Protein AF-A0A9D3RIP5-F1 (afdb_monomer_lite)

Organism: Anguilla anguilla (NCBI:txid7936)

Radius of gyration: 27.28 Å; chains: 1; bounding box: 70×58×80 Å

pLDDT: mean 71.18, std 22.27, range [32.94, 98.56]

InterPro domains:
  IPR004269 Folate receptor [PTHR10517] (3-112)
  IPR018143 Folate receptor-like [PF03024] (9-81)

Foldseek 3Di:
DDPPCPDDPPAAAAAEAELVLLQVVCVVQQQPWDLDQACVPQCPPDDRPDDIDGSVVSAVHSQSNQPHNPDRNYGYDYQDDPPDPAGGLHDSVDPVCPSNVVLAVVPPDDDDDDDDDDPDDDNRPRSPPSDDPPPPPPPPPPPPPDPDDDDDDDDDDDDDD

Secondary structure (DSSP, 8-state):
--------TT----EEEEHHHHHHHHHHHTTSEES-SSTTTT--SS--SS--EEHHHH-SSHHHHHHHTTGGGEEEE-----SSSS--SSB-SSGGGHHHHHHHHGGGS-S--------PSP-PPP-TT-S------------------------------

Structure (mmCIF, N/CA/C/O backbone):
data_AF-A0A9D3RIP5-F1
#
_entry.id   AF-A0A9D3RIP5-F1
#
loop_
_atom_site.group_PDB
_atom_site.id
_atom_site.type_symbol
_atom_site.label_atom_id
_atom_site.label_alt_id
_atom_site.label_comp_id
_atom_site.label_asym_id
_atom_site.label_entity_id
_atom_site.label_seq_id
_atom_site.pdbx_PDB_ins_code
_atom_site.Cartn_x
_atom_site.Cartn_y
_atom_site.Cartn_z
_atom_site.occupancy
_atom_site.B_iso_or_equiv
_atom_site.auth_seq_id
_atom_site.auth_comp_id
_atom_site.auth_asym_id
_atom_site.auth_atom_id
_atom_site.pdbx_PDB_model_num
ATOM 1 N N . MET A 1 1 ? 28.471 -14.452 21.179 1.00 32.94 1 MET A N 1
ATOM 2 C CA . MET A 1 1 ? 27.220 -15.143 20.805 1.00 32.94 1 MET A CA 1
ATOM 3 C C . MET A 1 1 ? 26.535 -14.302 19.743 1.00 32.94 1 MET A C 1
ATOM 5 O O . MET A 1 1 ? 26.002 -13.256 20.077 1.00 32.94 1 MET A O 1
ATOM 9 N N . LEU A 1 2 ? 26.665 -14.682 18.469 1.00 39.19 2 LEU A N 1
ATOM 10 C CA . LEU A 1 2 ? 25.930 -14.061 17.365 1.00 39.19 2 LEU A CA 1
ATOM 11 C C . LEU A 1 2 ? 24.712 -14.948 17.113 1.00 39.19 2 LEU A C 1
ATOM 13 O O . LEU A 1 2 ? 24.860 -16.051 16.593 1.00 39.19 2 LEU A O 1
ATOM 17 N N . TRP A 1 3 ? 23.527 -14.509 17.517 1.00 43.34 3 TRP A N 1
ATOM 18 C CA . TRP A 1 3 ? 22.308 -15.135 17.030 1.00 43.34 3 TRP A CA 1
ATOM 19 C C . TRP A 1 3 ? 22.104 -14.631 15.606 1.00 43.34 3 TRP A C 1
ATOM 21 O O . TRP A 1 3 ? 21.704 -13.489 15.392 1.00 43.34 3 TRP A O 1
ATOM 31 N N . ALA A 1 4 ? 22.460 -15.463 14.625 1.00 44.16 4 ALA A N 1
ATOM 32 C CA . ALA A 1 4 ? 21.883 -15.331 13.301 1.00 44.16 4 ALA A CA 1
ATOM 33 C C . ALA A 1 4 ? 20.372 -15.425 13.508 1.00 44.16 4 ALA A C 1
ATOM 35 O O . ALA A 1 4 ? 19.886 -16.416 14.055 1.00 44.16 4 ALA A O 1
ATOM 36 N N . LEU A 1 5 ? 19.663 -14.356 13.164 1.00 50.28 5 LEU A N 1
ATOM 37 C CA . LEU A 1 5 ? 18.212 -14.311 13.161 1.00 50.28 5 LEU A CA 1
ATOM 38 C C . LEU A 1 5 ? 17.754 -15.287 12.066 1.00 50.28 5 LEU A C 1
ATOM 40 O O . LEU A 1 5 ? 17.561 -14.918 10.912 1.00 50.28 5 LEU A O 1
ATOM 44 N N . VAL A 1 6 ? 17.725 -16.579 12.398 1.00 51.84 6 VAL A N 1
ATOM 45 C CA . VAL A 1 6 ? 17.125 -17.608 11.559 1.00 51.84 6 VAL A CA 1
ATOM 46 C C . VAL A 1 6 ? 15.634 -17.353 11.670 1.00 51.84 6 VAL A C 1
ATOM 48 O O . VAL A 1 6 ? 14.997 -17.735 12.650 1.00 51.84 6 VAL A O 1
ATOM 51 N N . HIS A 1 7 ? 15.110 -16.597 10.710 1.00 55.78 7 HIS A N 1
ATOM 52 C CA . HIS A 1 7 ? 13.680 -16.398 10.577 1.00 55.78 7 HIS A CA 1
ATOM 53 C C . HIS A 1 7 ? 12.998 -17.762 10.405 1.00 55.78 7 HIS A C 1
ATOM 55 O O . HIS A 1 7 ? 13.589 -18.668 9.801 1.00 55.78 7 HIS A O 1
ATOM 61 N N . PRO A 1 8 ? 11.774 -17.933 10.929 1.00 58.34 8 PRO A N 1
ATOM 62 C CA . PRO A 1 8 ? 10.977 -19.110 10.633 1.00 58.34 8 PRO A CA 1
ATOM 63 C C . PRO A 1 8 ? 10.885 -19.301 9.109 1.00 58.34 8 PRO A C 1
ATOM 65 O O . PRO A 1 8 ? 10.754 -18.309 8.387 1.00 58.34 8 PRO A O 1
ATOM 68 N N . PRO A 1 9 ? 10.938 -20.544 8.603 1.00 59.06 9 PRO A N 1
ATOM 69 C CA . PRO A 1 9 ? 10.951 -20.836 7.165 1.00 59.06 9 PRO A CA 1
ATOM 70 C C . PRO A 1 9 ? 9.726 -20.305 6.396 1.00 59.06 9 PRO A C 1
ATOM 72 O O . PRO A 1 9 ? 9.773 -20.230 5.171 1.00 59.06 9 PRO A O 1
ATOM 75 N N . ASP A 1 10 ? 8.673 -19.884 7.101 1.00 65.81 10 ASP A N 1
ATOM 76 C CA . ASP A 1 10 ? 7.388 -19.477 6.527 1.00 65.81 10 ASP A CA 1
ATOM 77 C C . ASP A 1 10 ? 7.189 -17.950 6.453 1.00 65.81 10 ASP A C 1
ATOM 79 O O . ASP A 1 10 ? 6.096 -17.483 6.140 1.00 65.81 10 ASP A O 1
ATOM 83 N N . THR A 1 11 ? 8.211 -17.140 6.764 1.00 73.25 11 THR A N 1
ATOM 84 C CA . THR A 1 11 ? 8.092 -15.670 6.735 1.00 73.25 11 THR A CA 1
ATOM 85 C C . THR A 1 11 ? 8.705 -15.079 5.468 1.00 73.25 11 THR A C 1
ATOM 87 O O . THR A 1 11 ? 9.887 -15.263 5.180 1.00 73.25 11 THR A O 1
ATOM 90 N N . ILE A 1 12 ? 7.898 -14.335 4.712 1.00 83.94 12 ILE A N 1
ATOM 91 C CA . ILE A 1 12 ? 8.367 -13.515 3.592 1.00 83.94 12 ILE A CA 1
ATOM 92 C C . ILE A 1 12 ? 8.974 -12.230 4.168 1.00 83.94 12 ILE A C 1
ATOM 94 O O . ILE A 1 12 ? 8.404 -11.652 5.089 1.00 83.94 12 ILE A O 1
ATOM 98 N N . GLN A 1 13 ? 10.110 -11.776 3.631 1.00 88.00 13 GLN A N 1
ATOM 99 C CA . GLN A 1 13 ? 10.772 -10.546 4.068 1.00 88.00 13 GLN A CA 1
ATOM 100 C C . GLN A 1 13 ? 11.290 -9.744 2.874 1.00 88.00 13 GLN A C 1
ATOM 102 O O . GLN A 1 13 ? 11.797 -10.325 1.912 1.00 88.00 13 GLN A O 1
ATOM 107 N N . ALA A 1 14 ? 11.195 -8.417 2.970 1.00 90.00 14 ALA A N 1
ATOM 108 C CA . ALA A 1 14 ? 11.755 -7.449 2.032 1.00 90.00 14 ALA A CA 1
ATOM 109 C C . ALA A 1 14 ? 11.428 -7.772 0.563 1.00 90.00 14 ALA A C 1
ATOM 111 O O . ALA A 1 14 ? 12.270 -7.651 -0.326 1.00 90.00 14 ALA A O 1
ATOM 112 N N . THR A 1 15 ? 10.202 -8.223 0.298 1.00 92.69 15 THR A N 1
ATOM 113 C CA . THR A 1 15 ? 9.745 -8.468 -1.067 1.00 92.69 15 THR A CA 1
ATOM 114 C C . THR A 1 15 ? 9.513 -7.120 -1.760 1.00 92.69 15 THR A C 1
ATOM 116 O O . THR A 1 15 ? 8.726 -6.317 -1.256 1.00 92.69 15 THR A O 1
ATOM 119 N N . PRO A 1 16 ? 10.205 -6.837 -2.879 1.00 93.75 16 PRO A N 1
ATOM 120 C CA . PRO A 1 16 ? 10.166 -5.534 -3.533 1.00 93.75 16 PRO A CA 1
ATOM 121 C C . PRO A 1 16 ? 8.846 -5.363 -4.286 1.00 93.75 16 PRO A C 1
ATOM 123 O O . PRO A 1 16 ? 8.635 -6.010 -5.310 1.00 93.75 16 PRO A O 1
ATOM 126 N N . LEU A 1 17 ? 7.964 -4.497 -3.797 1.00 95.31 17 LEU A N 1
ATOM 127 C CA . LEU A 1 17 ? 6.733 -4.116 -4.480 1.00 95.31 17 LEU A CA 1
ATOM 128 C C . LEU A 1 17 ? 6.954 -2.856 -5.302 1.00 95.31 17 LEU A C 1
ATOM 130 O O . LEU A 1 17 ? 7.602 -1.914 -4.849 1.00 95.31 17 LEU A O 1
ATOM 134 N N . CYS A 1 18 ? 6.400 -2.839 -6.507 1.00 95.50 18 CYS A N 1
ATOM 135 C CA . CYS A 1 18 ? 6.435 -1.655 -7.346 1.00 95.50 18 CYS A CA 1
ATOM 136 C C . CYS A 1 18 ? 5.632 -0.525 -6.706 1.00 95.50 18 CYS A C 1
ATOM 138 O O . CYS A 1 18 ? 4.525 -0.745 -6.206 1.00 95.50 18 CYS A O 1
ATOM 140 N N . ARG A 1 19 ? 6.160 0.698 -6.751 1.00 95.88 19 ARG A N 1
ATOM 141 C CA . ARG A 1 19 ? 5.478 1.868 -6.201 1.00 95.88 19 ARG A CA 1
ATOM 142 C C . ARG A 1 19 ? 4.111 2.070 -6.840 1.00 95.88 19 ARG A C 1
ATOM 144 O O . ARG A 1 19 ? 3.167 2.331 -6.108 1.00 95.88 19 ARG A O 1
ATOM 151 N N . SER A 1 20 ? 3.970 1.855 -8.146 1.00 95.94 20 SER A N 1
ATOM 152 C CA . SER A 1 20 ? 2.681 1.920 -8.844 1.00 95.94 20 SER A CA 1
ATOM 153 C C . SER A 1 20 ? 1.638 0.961 -8.264 1.00 95.94 20 SER A C 1
ATOM 155 O O . SER A 1 20 ? 0.471 1.330 -8.118 1.00 95.94 20 SER A O 1
ATOM 157 N N . PHE A 1 21 ? 2.046 -0.248 -7.869 1.00 97.12 21 PHE A N 1
ATOM 158 C CA . PHE A 1 21 ? 1.167 -1.200 -7.195 1.00 97.12 21 PHE A CA 1
ATOM 159 C C . PHE A 1 21 ? 0.734 -0.666 -5.826 1.00 97.12 21 PHE A C 1
ATOM 161 O O . PHE A 1 21 ? -0.459 -0.649 -5.520 1.00 97.12 21 PHE A O 1
ATOM 168 N N . CYS A 1 22 ? 1.683 -0.160 -5.039 1.00 98.00 22 CYS A N 1
ATOM 169 C CA . CYS A 1 22 ? 1.400 0.450 -3.743 1.00 98.00 22 CYS A CA 1
ATOM 170 C C . CYS A 1 22 ? 0.478 1.670 -3.864 1.00 98.00 22 CYS A C 1
ATOM 172 O O . CYS A 1 22 ? -0.445 1.816 -3.064 1.00 98.00 22 CYS A O 1
ATOM 174 N N . THR A 1 23 ? 0.667 2.513 -4.886 1.00 98.31 23 THR A N 1
ATOM 175 C CA . THR A 1 23 ? -0.214 3.650 -5.184 1.00 98.31 23 THR A CA 1
ATOM 176 C C . THR A 1 23 ? -1.636 3.177 -5.446 1.00 98.31 23 THR A C 1
ATOM 178 O O . THR A 1 23 ? -2.570 3.690 -4.834 1.00 98.31 23 THR A O 1
ATOM 181 N N . ASN A 1 24 ? -1.808 2.176 -6.312 1.00 98.19 24 ASN A N 1
ATOM 182 C CA . ASN A 1 24 ? -3.129 1.646 -6.644 1.00 98.19 24 ASN A CA 1
ATOM 183 C C . ASN A 1 24 ? -3.820 1.036 -5.421 1.00 98.19 24 ASN A C 1
ATOM 185 O O . ASN A 1 24 ? -5.016 1.246 -5.226 1.00 98.19 24 ASN A O 1
ATOM 189 N N . TRP A 1 25 ? -3.076 0.316 -4.579 1.00 97.94 25 TRP A N 1
ATOM 190 C CA . TRP A 1 25 ? -3.617 -0.250 -3.347 1.00 97.94 25 TRP A CA 1
ATOM 191 C C . TRP A 1 25 ? -4.045 0.848 -2.367 1.00 97.94 25 TRP A C 1
ATOM 193 O O . TRP A 1 25 ? -5.173 0.832 -1.871 1.00 97.94 25 TRP A O 1
ATOM 203 N N . PHE A 1 26 ? -3.185 1.838 -2.128 1.00 98.44 26 PHE A N 1
ATOM 204 C CA . PHE A 1 26 ? -3.501 2.942 -1.228 1.00 98.44 26 PHE A CA 1
ATOM 205 C C . PHE A 1 26 ? -4.701 3.755 -1.707 1.00 98.44 26 PHE A C 1
ATOM 207 O O . PHE A 1 26 ? -5.597 4.018 -0.912 1.00 98.44 26 PHE A O 1
ATOM 214 N N . GLU A 1 27 ? -4.768 4.112 -2.991 1.00 98.56 27 GLU A N 1
ATOM 215 C CA . GLU A 1 27 ? -5.901 4.872 -3.527 1.00 98.56 27 GLU A CA 1
ATOM 216 C C . GLU A 1 27 ? -7.208 4.067 -3.499 1.00 98.56 27 GLU A C 1
ATOM 218 O O . GLU A 1 27 ? -8.251 4.630 -3.168 1.00 98.56 27 GLU A O 1
ATOM 223 N N . ALA A 1 28 ? -7.167 2.754 -3.755 1.00 98.50 28 ALA A N 1
ATOM 224 C CA . ALA A 1 28 ? -8.351 1.898 -3.659 1.00 98.50 28 ALA A CA 1
ATOM 225 C C . ALA A 1 28 ? -8.911 1.828 -2.228 1.00 98.50 28 ALA A C 1
ATOM 227 O O . ALA A 1 28 ? -10.124 1.903 -2.048 1.00 98.50 28 ALA A O 1
ATOM 228 N N . CYS A 1 29 ? -8.037 1.735 -1.221 1.00 98.25 29 CYS A N 1
ATOM 229 C CA . CYS A 1 29 ? -8.430 1.585 0.184 1.00 98.25 29 CYS A CA 1
ATOM 230 C C . CYS A 1 29 ? -8.444 2.898 0.975 1.00 98.25 29 CYS A C 1
ATOM 232 O O . CYS A 1 29 ? -8.721 2.892 2.169 1.00 98.25 29 CYS A O 1
ATOM 234 N N . LYS A 1 30 ? -8.152 4.039 0.347 1.00 98.00 30 LYS A N 1
ATOM 235 C CA . LYS A 1 30 ? -7.901 5.329 1.013 1.00 98.00 30 LYS A CA 1
ATOM 236 C C . LYS A 1 30 ? -8.970 5.731 2.029 1.00 98.00 30 LYS A C 1
ATOM 238 O O . LYS A 1 30 ? -8.653 6.333 3.057 1.00 98.00 30 LYS A O 1
ATOM 243 N N . ASN A 1 31 ? -10.227 5.423 1.721 1.00 98.38 31 ASN A N 1
ATOM 244 C CA . ASN A 1 31 ? -11.395 5.748 2.539 1.00 98.38 31 ASN A CA 1
ATOM 245 C C . ASN A 1 31 ? -11.942 4.546 3.321 1.00 98.38 31 ASN A C 1
ATOM 247 O O . ASN A 1 31 ? -12.874 4.721 4.104 1.00 98.38 31 ASN A O 1
ATOM 251 N N . ASP A 1 32 ? -11.370 3.356 3.133 1.00 97.75 32 ASP A N 1
ATOM 252 C CA . ASP A 1 32 ? -11.686 2.189 3.947 1.00 97.75 32 ASP A CA 1
ATOM 253 C C . ASP A 1 32 ? -11.147 2.388 5.360 1.00 97.75 32 ASP A C 1
ATOM 255 O O . ASP A 1 32 ? -10.219 3.165 5.599 1.00 97.75 32 ASP A O 1
ATOM 259 N N . MET A 1 33 ? -11.739 1.678 6.313 1.00 95.25 33 MET A N 1
ATOM 260 C CA . MET A 1 33 ? -11.403 1.796 7.725 1.00 95.25 33 MET A CA 1
ATOM 261 C C . MET A 1 33 ? -10.427 0.694 8.136 1.00 95.25 33 MET A C 1
ATOM 263 O O . MET A 1 33 ? -10.639 -0.479 7.839 1.00 95.25 33 MET A O 1
ATOM 267 N N . THR A 1 34 ? -9.390 1.059 8.884 1.00 93.06 34 THR A N 1
ATOM 268 C CA . THR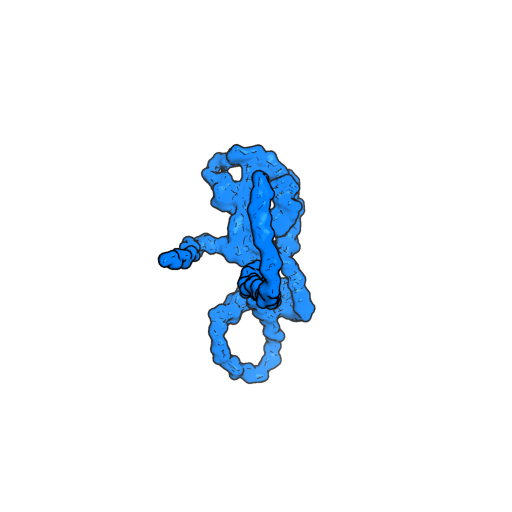 A 1 34 ? -8.470 0.128 9.547 1.00 93.06 34 THR A CA 1
ATOM 269 C C . THR A 1 34 ? -8.260 0.544 10.995 1.00 93.06 34 THR A C 1
ATOM 271 O O . THR A 1 34 ? -8.341 1.718 11.346 1.00 93.06 34 THR A O 1
ATOM 274 N N . CYS A 1 35 ? -7.967 -0.422 11.850 1.00 92.44 35 CYS A N 1
ATOM 275 C CA . CYS A 1 35 ? -7.579 -0.198 13.240 1.00 92.44 35 CYS A CA 1
ATOM 276 C C . CYS A 1 35 ? -6.182 -0.747 13.558 1.00 92.44 35 CYS A C 1
ATOM 278 O O . CYS A 1 35 ? -5.744 -0.691 14.704 1.00 92.44 35 CYS A O 1
ATOM 280 N N . ALA A 1 36 ? -5.501 -1.294 12.551 1.00 91.88 36 ALA A N 1
ATOM 281 C CA . ALA A 1 36 ? -4.188 -1.903 12.665 1.00 91.88 36 ALA A CA 1
ATOM 282 C C . ALA A 1 36 ? -3.247 -1.235 11.666 1.00 91.88 36 ALA A C 1
ATOM 284 O O . ALA A 1 36 ? -3.595 -1.078 10.490 1.00 91.88 36 ALA A O 1
ATOM 285 N N . ARG A 1 37 ? -2.055 -0.851 12.133 1.00 92.81 37 ARG A N 1
ATOM 286 C CA . ARG A 1 37 ? -1.019 -0.292 11.262 1.00 92.81 37 ARG A CA 1
ATOM 287 C C . ARG A 1 37 ? -0.168 -1.407 10.668 1.00 92.81 37 ARG A C 1
ATOM 289 O O . ARG A 1 37 ? 0.121 -1.360 9.476 1.00 92.81 37 ARG A O 1
ATOM 296 N N . ASN A 1 38 ? 0.146 -2.419 11.473 1.00 91.88 38 ASN A N 1
ATOM 297 C CA . ASN A 1 38 ? 0.765 -3.674 11.074 1.00 91.88 38 ASN A CA 1
ATOM 298 C C . ASN A 1 38 ? -0.187 -4.848 11.357 1.00 91.88 38 ASN A C 1
ATOM 300 O O . ASN A 1 38 ? -0.426 -5.230 12.497 1.00 91.88 38 ASN A O 1
ATOM 304 N N . TRP A 1 39 ? -0.717 -5.466 10.309 1.00 88.88 39 TRP A N 1
ATOM 305 C CA . TRP A 1 39 ? -1.696 -6.551 10.384 1.00 88.88 39 TRP A CA 1
ATOM 306 C C . TRP A 1 39 ? -1.088 -7.892 10.802 1.00 88.88 39 TRP A C 1
ATOM 308 O O . TRP A 1 39 ? -1.820 -8.819 11.131 1.00 88.88 39 TRP A O 1
ATOM 318 N N . THR A 1 40 ? 0.240 -8.014 10.828 1.00 86.31 40 THR A N 1
ATOM 319 C CA . THR A 1 40 ? 0.906 -9.227 11.328 1.00 86.31 40 THR A CA 1
ATOM 320 C C . THR A 1 40 ? 1.061 -9.232 12.848 1.00 86.31 40 THR A C 1
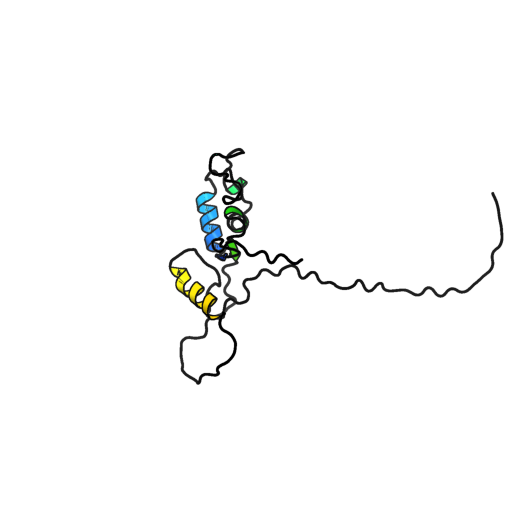ATOM 322 O O . THR A 1 40 ? 1.141 -10.304 13.443 1.00 86.31 40 THR A O 1
ATOM 325 N N . THR A 1 41 ? 1.078 -8.055 13.486 1.00 84.88 41 THR A N 1
ATOM 326 C CA . THR A 1 41 ? 1.330 -7.912 14.931 1.00 84.88 41 THR A CA 1
ATOM 327 C C . THR A 1 41 ? 0.190 -7.254 15.693 1.00 84.88 41 THR A C 1
ATOM 329 O O . THR A 1 41 ? -0.087 -7.641 16.825 1.00 84.88 41 THR A O 1
ATOM 332 N N . ASP A 1 42 ? -0.471 -6.264 15.097 1.00 82.38 42 ASP A N 1
ATOM 333 C CA . ASP A 1 42 ? -1.485 -5.448 15.777 1.00 82.38 42 ASP A CA 1
ATOM 334 C C . ASP A 1 42 ? -2.854 -6.140 15.746 1.00 82.38 42 ASP A C 1
ATOM 336 O O . ASP A 1 42 ? -3.705 -5.930 16.610 1.00 82.38 42 ASP A O 1
ATOM 340 N N . TRP A 1 43 ? -3.053 -7.016 14.760 1.00 70.38 43 TRP A N 1
ATOM 341 C CA . TRP A 1 43 ? -4.171 -7.944 14.692 1.00 70.38 43 TRP A CA 1
ATOM 342 C C . TRP A 1 43 ? -3.849 -9.158 15.583 1.00 70.38 43 TRP A C 1
ATOM 344 O O . TRP A 1 43 ? -3.287 -10.164 15.165 1.00 70.38 43 TRP A O 1
ATOM 354 N N . ALA A 1 44 ? -4.219 -9.080 16.862 1.00 59.41 44 ALA A N 1
ATOM 355 C CA . ALA A 1 44 ? -4.126 -10.208 17.798 1.00 59.41 44 ALA A CA 1
ATOM 356 C C . ALA A 1 44 ? -5.289 -11.213 17.631 1.00 59.41 44 ALA A C 1
ATOM 358 O O . ALA A 1 44 ? -5.773 -11.792 18.601 1.00 59.41 44 ALA A O 1
ATOM 359 N N . GLY A 1 45 ? -5.792 -11.384 16.405 1.00 61.25 45 GLY A N 1
ATOM 360 C CA . GLY A 1 45 ? -6.765 -12.419 16.058 1.00 61.25 45 GLY A CA 1
ATOM 361 C C . GLY A 1 45 ? -8.190 -12.260 16.593 1.00 61.25 45 GLY A C 1
ATOM 362 O O . GLY A 1 45 ? -8.983 -13.162 16.342 1.00 61.25 45 GLY A O 1
ATOM 363 N N . VAL A 1 46 ? -8.558 -11.186 17.310 1.00 65.19 46 VAL A N 1
ATOM 364 C CA . VAL A 1 46 ? -9.940 -11.092 17.831 1.00 65.19 46 VAL A CA 1
ATOM 365 C C . VAL A 1 46 ? -10.573 -9.712 17.988 1.00 65.19 46 VAL A C 1
ATOM 367 O O . VAL A 1 46 ? -11.792 -9.699 18.042 1.00 65.19 46 VAL A O 1
ATOM 370 N N . ASN A 1 47 ? -9.861 -8.577 18.039 1.00 71.38 47 ASN A N 1
ATOM 371 C CA . ASN A 1 47 ? -10.497 -7.247 17.960 1.00 71.38 47 ASN A CA 1
ATOM 372 C C . ASN A 1 47 ? -9.483 -6.102 17.850 1.00 71.38 47 ASN A C 1
ATOM 374 O O . ASN A 1 47 ? -8.379 -6.180 18.387 1.00 71.38 47 ASN A O 1
ATOM 378 N N . CYS A 1 48 ? -9.908 -5.014 17.207 1.00 80.19 48 CYS A N 1
ATOM 379 C CA . CYS A 1 48 ? -9.233 -3.721 17.236 1.00 80.19 48 CYS A CA 1
ATOM 380 C C . CYS A 1 48 ? -9.020 -3.250 18.681 1.00 80.19 48 CYS A C 1
ATOM 382 O O . CYS A 1 48 ? -9.975 -3.164 19.452 1.00 80.19 48 CYS A O 1
ATOM 384 N N . THR A 1 49 ? -7.784 -2.915 19.048 1.00 78.25 49 THR A N 1
ATOM 385 C CA . THR A 1 49 ? -7.471 -2.342 20.370 1.00 78.25 49 THR A CA 1
ATOM 386 C C . THR A 1 49 ? -7.731 -0.834 20.434 1.00 78.25 49 THR A C 1
ATOM 388 O O . THR A 1 49 ? -7.871 -0.282 21.523 1.00 78.25 49 THR A O 1
ATOM 391 N N . GLY A 1 50 ? -7.821 -0.171 19.277 1.00 81.50 50 GLY A N 1
ATOM 392 C CA . GLY A 1 50 ? -8.059 1.264 19.134 1.00 81.50 50 GLY A CA 1
ATOM 393 C C . GLY A 1 50 ? -9.185 1.597 18.148 1.00 81.50 50 GLY A C 1
ATOM 394 O O . GLY A 1 50 ? -9.809 0.692 17.585 1.00 81.50 50 GLY A O 1
ATOM 395 N N . PRO A 1 51 ? -9.468 2.897 17.938 1.00 88.88 51 PRO A N 1
ATOM 396 C CA . PRO A 1 51 ? -10.491 3.332 16.998 1.00 88.88 51 PRO A CA 1
ATOM 397 C C . PRO A 1 51 ? -10.121 2.937 15.567 1.00 88.88 51 PRO A C 1
ATOM 399 O O . PRO A 1 51 ? -8.961 3.023 15.162 1.00 88.88 51 PRO A O 1
ATOM 402 N N . CYS A 1 52 ? -11.126 2.556 14.782 1.00 93.12 52 CYS A N 1
ATOM 403 C CA . CYS A 1 52 ? -10.959 2.446 13.342 1.00 93.12 52 CYS A CA 1
ATOM 404 C C . CYS A 1 52 ? -10.832 3.853 12.750 1.00 93.12 52 CYS A C 1
ATOM 406 O O . CYS A 1 52 ? -11.661 4.721 13.028 1.00 93.12 52 CYS A O 1
ATOM 408 N N . VAL A 1 53 ? -9.830 4.059 11.905 1.00 95.94 53 VAL A N 1
ATOM 409 C CA . VAL A 1 53 ? -9.600 5.299 11.161 1.00 95.94 53 VAL A CA 1
ATOM 41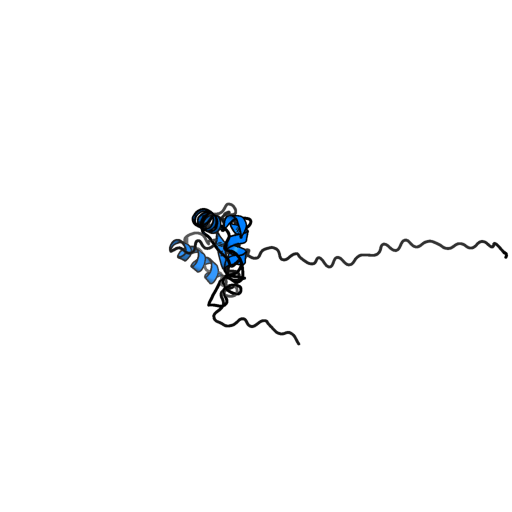0 C C . VAL A 1 53 ? -9.460 4.987 9.670 1.00 95.94 53 VAL A C 1
ATOM 412 O O . VAL A 1 53 ? -9.090 3.865 9.315 1.00 95.94 53 VAL A O 1
ATOM 415 N N . PRO A 1 54 ? -9.738 5.948 8.776 1.00 98.00 54 PRO A N 1
ATOM 416 C CA . PRO A 1 54 ? -9.489 5.765 7.355 1.00 98.00 54 PRO A CA 1
ATOM 417 C C . PRO A 1 54 ? -8.014 5.471 7.057 1.00 98.00 54 PRO A C 1
ATOM 419 O O . PRO A 1 54 ? -7.127 5.996 7.737 1.00 98.00 54 PRO A O 1
ATOM 422 N N . PHE A 1 55 ? -7.723 4.714 5.998 1.00 98.06 55 PHE A N 1
ATOM 423 C CA . PHE A 1 55 ? -6.338 4.414 5.602 1.00 98.06 55 PHE A CA 1
ATOM 424 C C . PHE A 1 55 ? -5.499 5.671 5.375 1.00 98.06 55 PHE A C 1
ATOM 426 O O . PHE A 1 55 ? -4.345 5.694 5.785 1.00 98.06 55 PHE A O 1
ATOM 433 N N . HIS A 1 56 ? -6.061 6.734 4.793 1.00 98.06 56 HIS A N 1
ATOM 434 C CA . HIS A 1 56 ? -5.331 7.994 4.599 1.00 98.06 56 HIS A CA 1
ATOM 435 C C . HIS A 1 56 ? -4.958 8.721 5.898 1.00 98.06 56 HIS A C 1
ATOM 437 O O . HIS A 1 56 ? -4.166 9.658 5.867 1.00 98.06 56 HIS A O 1
ATOM 443 N N . GLN A 1 57 ? -5.565 8.344 7.026 1.00 98.00 57 GLN A N 1
ATOM 444 C CA . GLN A 1 57 ? -5.155 8.809 8.351 1.00 98.00 57 GLN A CA 1
ATOM 445 C C . GLN A 1 57 ? -4.165 7.835 8.991 1.00 98.00 57 GLN A C 1
ATOM 447 O O . GLN A 1 57 ? -3.258 8.268 9.696 1.00 98.00 57 GLN A O 1
ATOM 452 N N . MET A 1 58 ? -4.332 6.529 8.747 1.00 96.62 58 MET A N 1
ATOM 453 C CA . MET A 1 58 ? -3.441 5.495 9.277 1.00 96.62 58 MET A CA 1
ATOM 454 C C . MET A 1 58 ? -2.058 5.521 8.623 1.00 96.62 58 MET A C 1
ATOM 456 O O . MET A 1 58 ? -1.063 5.330 9.319 1.00 96.62 58 MET A O 1
ATOM 460 N N . TYR A 1 59 ? -1.992 5.733 7.309 1.00 98.12 59 TYR A N 1
ATOM 461 C CA . TYR A 1 59 ? -0.777 5.689 6.502 1.00 98.12 59 TYR A CA 1
ATOM 462 C C . TYR A 1 59 ? -0.522 7.038 5.845 1.00 98.12 59 TYR A C 1
ATOM 464 O O . TYR A 1 59 ? -1.437 7.678 5.328 1.00 98.12 59 TYR A O 1
ATOM 472 N N . LYS A 1 60 ? 0.742 7.462 5.864 1.00 97.88 60 LYS A N 1
ATOM 473 C CA . LYS A 1 60 ? 1.156 8.768 5.342 1.00 97.88 60 LYS A CA 1
ATOM 474 C C . LYS A 1 60 ? 1.014 8.856 3.820 1.00 97.88 60 LYS A C 1
ATOM 476 O O . LYS A 1 60 ? 0.623 9.898 3.302 1.00 97.88 60 LYS A O 1
ATOM 481 N N . ASP A 1 61 ? 1.399 7.790 3.128 1.00 97.88 61 ASP A N 1
ATOM 482 C CA . ASP A 1 61 ? 1.450 7.686 1.673 1.00 97.88 61 ASP A CA 1
ATOM 483 C C . ASP A 1 61 ? 1.439 6.206 1.245 1.00 97.88 61 ASP A C 1
ATOM 485 O O . ASP A 1 61 ? 1.378 5.291 2.074 1.00 97.88 61 ASP A O 1
ATOM 489 N N . GLU A 1 62 ? 1.495 5.963 -0.062 1.00 97.62 62 GLU A N 1
ATOM 490 C CA . GLU A 1 62 ? 1.491 4.622 -0.639 1.00 97.62 62 GLU A CA 1
ATOM 491 C C . GLU A 1 62 ? 2.682 3.759 -0.208 1.00 97.62 62 GLU A C 1
ATOM 493 O O . GLU A 1 62 ? 2.553 2.544 -0.050 1.00 97.62 62 GLU A O 1
ATOM 498 N N . SER A 1 63 ? 3.844 4.381 0.004 1.00 97.25 63 SER A N 1
ATOM 499 C CA . SER A 1 63 ? 5.050 3.656 0.401 1.00 97.25 63 SER A CA 1
ATOM 500 C C . SER A 1 63 ? 4.942 3.241 1.861 1.00 97.25 63 SER A C 1
ATOM 502 O O . SER A 1 63 ? 5.295 2.124 2.232 1.00 97.25 63 SER A O 1
ATOM 504 N N . ASP A 1 64 ? 4.405 4.132 2.692 1.00 98.06 64 ASP A N 1
ATOM 505 C CA . ASP A 1 64 ? 4.132 3.879 4.096 1.00 98.06 64 ASP A CA 1
ATOM 506 C C . ASP A 1 64 ? 3.157 2.709 4.295 1.00 98.06 64 ASP A C 1
ATOM 508 O O . ASP A 1 64 ? 3.393 1.875 5.168 1.00 98.06 64 ASP A O 1
ATOM 512 N N . LEU A 1 65 ? 2.120 2.599 3.455 1.00 97.50 65 LEU A N 1
ATOM 513 C CA . LEU A 1 65 ? 1.194 1.462 3.446 1.00 97.50 65 LEU A CA 1
ATOM 514 C C . LEU A 1 65 ? 1.928 0.133 3.224 1.00 97.50 65 LEU A C 1
ATOM 516 O O . LEU A 1 65 ? 1.883 -0.762 4.072 1.00 97.50 65 LEU A O 1
ATOM 520 N N . CYS A 1 66 ? 2.616 0.016 2.088 1.00 97.00 66 CYS A N 1
ATOM 521 C CA . CYS A 1 66 ? 3.295 -1.212 1.684 1.00 97.00 66 CYS A CA 1
ATOM 522 C C . CYS A 1 66 ? 4.410 -1.614 2.656 1.00 97.00 66 CYS A C 1
ATOM 524 O O . CYS A 1 66 ? 4.573 -2.798 2.930 1.00 97.00 66 CYS A O 1
ATOM 526 N N . ASN A 1 67 ? 5.146 -0.647 3.208 1.00 96.56 67 ASN A N 1
ATOM 527 C CA . ASN A 1 67 ? 6.282 -0.915 4.092 1.00 96.56 67 ASN A CA 1
ATOM 528 C C . ASN A 1 67 ? 5.883 -1.346 5.514 1.00 96.56 67 ASN A C 1
ATOM 530 O O . ASN A 1 67 ? 6.756 -1.772 6.263 1.00 96.56 67 ASN A O 1
ATOM 534 N N . HIS A 1 68 ? 4.617 -1.182 5.923 1.00 95.00 68 HIS A N 1
ATOM 535 C CA . HIS A 1 68 ? 4.216 -1.413 7.319 1.00 95.00 68 HIS A CA 1
ATOM 536 C C . HIS A 1 68 ? 3.023 -2.346 7.492 1.00 95.00 68 HIS A C 1
ATOM 538 O O . HIS A 1 68 ? 2.971 -3.048 8.503 1.00 95.00 68 HIS A O 1
ATOM 544 N N . MET A 1 69 ? 2.071 -2.384 6.547 1.00 93.94 69 MET A N 1
ATOM 545 C CA . MET A 1 69 ? 0.842 -3.172 6.719 1.00 93.94 69 MET A CA 1
ATOM 546 C C . MET A 1 69 ? 1.146 -4.639 7.013 1.00 93.94 69 MET A C 1
ATOM 548 O O . MET A 1 69 ? 0.508 -5.236 7.871 1.00 93.94 69 MET A O 1
ATOM 552 N N . MET A 1 70 ? 2.142 -5.209 6.342 1.00 91.75 70 MET A N 1
ATOM 553 C CA . MET A 1 70 ? 2.525 -6.612 6.501 1.00 91.75 70 MET A CA 1
ATOM 554 C C . MET A 1 70 ? 3.860 -6.765 7.243 1.00 91.75 70 MET A C 1
ATOM 556 O O . MET A 1 70 ? 4.617 -7.700 6.981 1.00 91.75 70 MET A O 1
ATOM 560 N N . GLY A 1 71 ? 4.174 -5.834 8.150 1.00 90.25 71 GLY A N 1
ATOM 561 C CA . GLY A 1 71 ? 5.467 -5.784 8.832 1.00 90.25 71 GLY A CA 1
ATOM 562 C C . GLY A 1 71 ? 6.621 -5.670 7.835 1.00 90.25 71 GLY A C 1
ATOM 563 O O . GLY A 1 71 ? 6.532 -4.923 6.867 1.00 90.25 71 GLY A O 1
ATOM 564 N N . ASP A 1 72 ? 7.671 -6.469 8.027 1.00 90.44 72 ASP A N 1
ATOM 565 C CA . ASP A 1 72 ? 8.864 -6.455 7.167 1.00 90.44 72 ASP A CA 1
ATOM 566 C C . ASP A 1 72 ? 8.700 -7.268 5.866 1.00 90.44 72 ASP A C 1
ATOM 568 O O . ASP A 1 72 ? 9.683 -7.511 5.159 1.00 90.44 72 ASP A O 1
ATOM 572 N N . ALA A 1 73 ? 7.489 -7.743 5.546 1.00 91.75 73 ALA A N 1
ATOM 573 C CA . ALA A 1 73 ? 7.264 -8.617 4.394 1.00 91.75 73 ALA A CA 1
ATOM 574 C C . ALA A 1 73 ? 7.505 -7.918 3.054 1.00 91.75 73 ALA A C 1
ATOM 576 O O . ALA A 1 73 ? 8.046 -8.533 2.130 1.00 91.75 73 ALA A O 1
ATOM 577 N N . PHE A 1 74 ? 7.146 -6.638 2.957 1.00 94.69 74 PHE A N 1
ATOM 578 C CA . PHE A 1 74 ? 7.181 -5.866 1.721 1.00 94.69 74 PHE A CA 1
ATOM 579 C C . PHE A 1 74 ? 8.023 -4.602 1.873 1.00 94.69 74 PHE A C 1
ATOM 581 O O . PHE A 1 74 ? 8.091 -3.999 2.940 1.00 94.69 74 PHE A O 1
ATOM 588 N N . MET A 1 75 ? 8.659 -4.190 0.779 1.00 94.94 75 MET A N 1
ATOM 589 C CA . MET A 1 75 ? 9.299 -2.884 0.667 1.00 94.94 75 MET A CA 1
ATOM 590 C C . MET A 1 75 ? 8.954 -2.251 -0.673 1.00 94.94 75 MET A C 1
ATOM 592 O O . MET A 1 75 ? 8.930 -2.930 -1.696 1.00 94.94 75 MET A O 1
ATOM 596 N N . THR A 1 76 ? 8.703 -0.950 -0.671 1.00 95.19 76 THR A N 1
ATOM 597 C CA . THR A 1 76 ? 8.353 -0.204 -1.881 1.00 95.19 76 THR A CA 1
ATOM 598 C C . THR A 1 76 ? 9.609 0.146 -2.673 1.00 95.19 76 THR A C 1
ATOM 600 O O . THR A 1 76 ? 10.582 0.653 -2.115 1.00 95.19 76 THR A O 1
ATOM 603 N N . VAL A 1 77 ? 9.578 -0.109 -3.977 1.00 92.56 77 VAL A N 1
ATOM 604 C CA . VAL A 1 77 ? 10.641 0.202 -4.935 1.00 92.56 77 VAL A CA 1
ATOM 605 C C . VAL A 1 77 ? 10.032 1.014 -6.068 1.00 92.56 77 VAL A C 1
ATOM 607 O O . VAL A 1 77 ? 8.969 0.663 -6.579 1.00 92.56 77 VAL A O 1
ATOM 610 N N . ASP A 1 78 ? 10.692 2.100 -6.465 1.00 91.00 78 ASP A N 1
ATOM 611 C CA . ASP A 1 78 ? 10.239 2.891 -7.606 1.00 91.00 78 ASP A CA 1
ATOM 612 C C . ASP A 1 78 ? 10.225 2.037 -8.883 1.00 91.00 78 ASP A C 1
ATOM 614 O O . ASP A 1 78 ? 11.144 1.265 -9.152 1.00 91.00 78 ASP A O 1
ATOM 618 N N . ASP A 1 79 ? 9.193 2.219 -9.702 1.00 85.19 79 ASP A N 1
ATOM 619 C CA . ASP A 1 79 ? 9.010 1.518 -10.976 1.00 85.19 79 ASP A CA 1
ATOM 620 C C . ASP A 1 79 ? 10.086 1.843 -12.024 1.00 85.19 79 ASP A C 1
ATOM 622 O O . ASP A 1 79 ? 10.071 1.264 -13.110 1.00 85.19 79 ASP A O 1
ATOM 626 N N . GLN A 1 80 ? 10.985 2.800 -11.750 1.00 73.88 80 GLN A N 1
ATOM 627 C CA . GLN A 1 80 ? 11.922 3.291 -12.750 1.00 73.88 80 GLN A CA 1
ATOM 628 C C . GLN A 1 80 ? 12.877 2.201 -13.237 1.00 73.88 80 GLN A C 1
ATOM 630 O O . GLN A 1 80 ? 13.732 1.676 -12.524 1.00 73.88 80 GLN A O 1
ATOM 635 N N . GLU A 1 81 ? 12.744 1.955 -14.531 1.00 62.81 81 GLU A N 1
ATOM 636 C CA 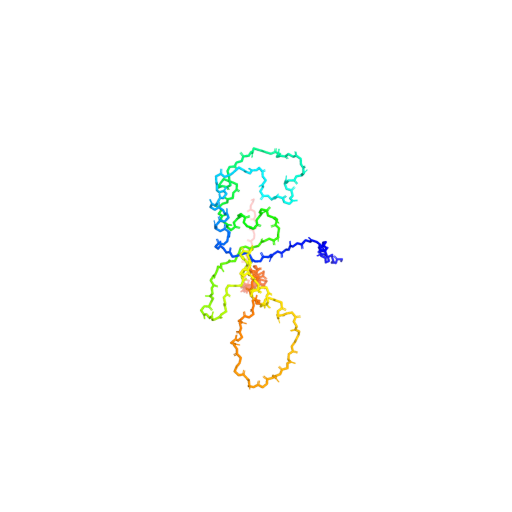. GLU A 1 81 ? 13.728 1.358 -15.406 1.00 62.81 81 GLU A CA 1
ATOM 637 C C . GLU A 1 81 ? 14.882 2.360 -15.556 1.00 62.81 81 GLU A C 1
ATOM 639 O O . GLU A 1 81 ? 14.719 3.427 -16.153 1.00 62.81 81 GLU A O 1
ATOM 644 N N . ASP A 1 82 ? 16.071 2.050 -15.038 1.00 48.03 82 ASP A N 1
ATOM 645 C CA . ASP A 1 82 ? 17.288 2.745 -15.466 1.00 48.03 82 ASP A CA 1
ATOM 646 C C . ASP A 1 82 ? 17.509 2.439 -16.959 1.00 48.03 82 ASP A C 1
ATOM 648 O O . ASP A 1 82 ? 18.203 1.477 -17.293 1.00 48.03 82 ASP A O 1
ATOM 652 N N . VAL A 1 83 ? 16.878 3.232 -17.837 1.00 47.53 83 VAL A N 1
ATOM 653 C CA . VAL A 1 83 ? 17.104 3.386 -19.287 1.00 47.53 83 VAL A CA 1
ATOM 654 C C . VAL A 1 83 ? 17.799 2.164 -19.900 1.00 47.53 83 VAL A C 1
ATOM 656 O O . VAL A 1 83 ? 19.000 2.163 -20.188 1.00 47.53 83 VAL A O 1
ATOM 659 N N . GLY A 1 84 ? 17.049 1.076 -20.043 1.00 50.34 84 GLY A N 1
ATOM 660 C CA . GLY A 1 84 ? 17.571 -0.189 -20.535 1.00 50.34 84 GLY A CA 1
ATOM 661 C C . GLY A 1 84 ? 16.487 -1.255 -20.591 1.00 50.34 84 GLY A C 1
ATOM 662 O O . GLY A 1 84 ? 15.631 -1.305 -19.725 1.00 50.34 84 GLY A O 1
ATOM 663 N N . ASP A 1 85 ? 16.574 -2.106 -21.613 1.00 56.59 85 ASP A N 1
ATOM 664 C CA . ASP A 1 85 ? 15.685 -3.206 -22.058 1.00 56.59 85 ASP A CA 1
ATOM 665 C C . ASP A 1 85 ? 15.356 -4.296 -21.000 1.00 56.59 85 ASP A C 1
ATOM 667 O O . ASP A 1 85 ? 14.967 -5.410 -21.340 1.00 56.59 85 ASP A O 1
ATOM 671 N N . GLY A 1 86 ? 15.588 -4.032 -19.713 1.00 60.28 86 GLY A N 1
ATOM 672 C CA . GLY A 1 86 ? 15.207 -4.884 -18.596 1.00 60.28 86 GLY A CA 1
ATOM 673 C C . GLY A 1 86 ? 14.194 -4.138 -17.747 1.00 60.28 86 GLY A C 1
ATOM 674 O O . GLY A 1 86 ? 14.563 -3.160 -17.106 1.00 60.28 86 GLY A O 1
ATOM 675 N N . GLY A 1 87 ? 12.942 -4.593 -17.791 1.00 68.75 87 GLY A N 1
ATOM 676 C CA . GLY A 1 87 ? 11.825 -3.988 -17.070 1.00 68.75 87 GLY A CA 1
ATOM 677 C C . GLY A 1 87 ? 12.012 -3.918 -15.545 1.00 68.75 87 GLY A C 1
ATOM 678 O O . GLY A 1 87 ? 13.064 -4.290 -15.015 1.00 68.75 87 GLY A O 1
ATOM 679 N N . PRO A 1 88 ? 10.986 -3.458 -14.815 1.00 78.06 88 PRO A N 1
ATOM 680 C CA . PRO A 1 88 ? 11.106 -3.105 -13.408 1.00 78.06 88 PRO A CA 1
ATOM 681 C C . PRO A 1 88 ? 11.523 -4.296 -12.540 1.00 78.06 88 PRO A C 1
ATOM 683 O O . PRO A 1 88 ? 11.030 -5.416 -12.676 1.00 78.06 88 PRO A O 1
ATOM 686 N N . CYS A 1 89 ? 12.426 -4.038 -11.596 1.00 85.88 89 CYS A N 1
ATOM 687 C CA . CYS A 1 89 ? 12.922 -5.027 -10.640 1.00 85.88 89 CYS A CA 1
ATOM 688 C C . CYS A 1 89 ? 12.027 -5.129 -9.392 1.00 85.88 89 CYS A C 1
ATOM 690 O O . CYS A 1 89 ? 12.503 -5.271 -8.271 1.00 85.88 89 CYS A O 1
ATOM 692 N N . CYS A 1 90 ? 10.718 -5.039 -9.569 1.00 91.12 90 CYS A N 1
ATOM 693 C CA . CYS A 1 90 ? 9.748 -5.077 -8.486 1.00 91.12 90 CYS A CA 1
ATOM 694 C C . CYS A 1 90 ? 8.520 -5.885 -8.908 1.00 91.12 90 CYS A C 1
ATOM 696 O O . CYS A 1 90 ? 8.310 -6.158 -10.090 1.00 91.12 90 CYS A O 1
ATOM 698 N N . LEU A 1 91 ? 7.737 -6.311 -7.925 1.00 92.69 91 LEU A N 1
ATOM 699 C CA . LEU A 1 91 ? 6.550 -7.130 -8.110 1.00 92.69 91 LEU A CA 1
ATOM 700 C C . LEU A 1 91 ? 5.290 -6.271 -8.046 1.00 92.69 91 LEU A C 1
ATOM 702 O O . LEU A 1 91 ? 5.166 -5.363 -7.224 1.00 92.69 91 LEU A O 1
ATOM 706 N N . THR A 1 92 ? 4.333 -6.612 -8.894 1.00 94.44 92 THR A N 1
ATOM 707 C CA . THR A 1 92 ? 2.981 -6.042 -8.932 1.00 94.44 92 THR A CA 1
ATOM 708 C C . THR A 1 92 ? 1.940 -6.969 -8.296 1.00 94.44 92 THR A C 1
ATOM 710 O O . THR A 1 92 ? 0.745 -6.705 -8.384 1.00 94.44 92 THR A O 1
ATOM 713 N N . LEU A 1 93 ? 2.384 -8.084 -7.704 1.00 93.12 93 LEU A N 1
ATOM 714 C CA . LEU A 1 93 ? 1.561 -9.182 -7.188 1.00 93.12 93 LEU A CA 1
ATOM 715 C C . LEU A 1 93 ? 0.561 -9.705 -8.226 1.00 93.12 93 LEU A C 1
ATOM 717 O O . LEU A 1 93 ? -0.570 -10.076 -7.912 1.00 93.12 93 LEU A O 1
ATOM 721 N N . SER A 1 94 ? 0.996 -9.746 -9.485 1.00 91.94 94 SER A N 1
ATOM 722 C CA . SER A 1 94 ? 0.170 -10.146 -10.620 1.00 91.94 94 SER A CA 1
ATOM 723 C C . SER 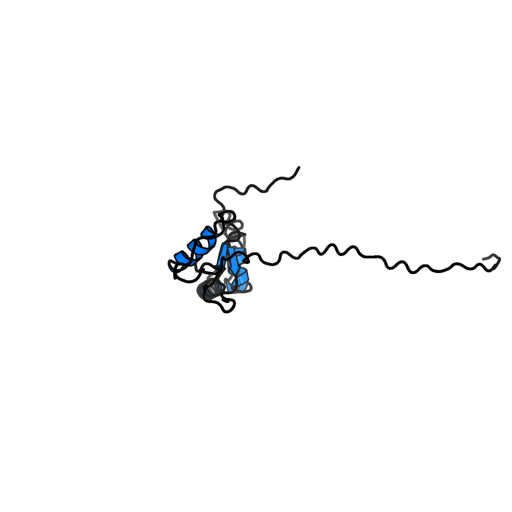A 1 94 ? 0.865 -11.197 -11.484 1.00 91.94 94 SER A C 1
ATOM 725 O O . SER A 1 94 ? 2.050 -11.494 -11.340 1.00 91.94 94 SER A O 1
ATOM 727 N N . VAL A 1 95 ? 0.129 -11.770 -12.438 1.00 90.00 95 VAL A N 1
ATOM 728 C CA . VAL A 1 95 ? 0.679 -12.757 -13.385 1.00 90.00 95 VAL A CA 1
ATOM 729 C C . VAL A 1 95 ? 1.832 -12.209 -14.235 1.00 90.00 95 VAL A C 1
ATOM 731 O O . VAL A 1 95 ? 2.640 -12.995 -14.735 1.00 90.00 95 VAL A O 1
ATOM 734 N N . SER A 1 96 ? 1.933 -10.884 -14.368 1.00 86.44 96 SER A N 1
ATOM 735 C CA . SER A 1 96 ? 3.009 -10.193 -15.084 1.00 86.44 96 SER A CA 1
ATOM 736 C C . SER A 1 96 ? 4.374 -10.376 -14.414 1.00 86.44 96 SER A C 1
ATOM 738 O O . SER A 1 96 ? 5.407 -10.327 -15.081 1.00 86.44 96 SER A O 1
ATOM 740 N N . ASP A 1 97 ? 4.394 -10.698 -13.119 1.00 89.25 97 ASP A N 1
ATOM 741 C CA . ASP A 1 97 ? 5.619 -10.825 -12.331 1.00 89.25 97 ASP A CA 1
ATOM 742 C C . ASP A 1 97 ? 6.450 -12.068 -12.673 1.00 89.25 97 ASP A C 1
ATOM 744 O O . ASP A 1 97 ? 7.593 -12.191 -12.236 1.00 89.25 97 ASP A O 1
ATOM 748 N N . ARG A 1 98 ? 5.929 -13.002 -13.479 1.00 87.19 98 ARG A N 1
ATOM 749 C CA . ARG A 1 98 ? 6.656 -14.226 -13.865 1.00 87.19 98 ARG A CA 1
ATOM 750 C C . ARG A 1 98 ? 8.028 -13.930 -14.474 1.00 87.19 98 ARG A C 1
ATOM 752 O O . ARG A 1 98 ? 8.991 -14.644 -14.187 1.00 87.19 98 ARG A O 1
ATOM 759 N N . ALA A 1 99 ? 8.125 -12.884 -15.293 1.00 81.69 99 ALA A N 1
ATOM 760 C CA . ALA A 1 99 ? 9.384 -12.474 -15.910 1.00 81.69 99 ALA A CA 1
ATOM 761 C C . ALA A 1 99 ? 10.371 -11.903 -14.875 1.00 81.69 99 ALA A C 1
ATOM 763 O O . ALA A 1 99 ? 11.554 -12.242 -14.905 1.00 81.69 99 ALA A O 1
ATOM 764 N N . VAL A 1 100 ? 9.872 -11.112 -13.921 1.00 83.56 100 VAL A N 1
ATOM 765 C CA . VAL A 1 100 ? 10.668 -10.506 -12.841 1.00 83.56 100 VAL A CA 1
ATOM 766 C C . VAL A 1 100 ? 11.158 -11.576 -11.862 1.00 83.56 100 VAL A C 1
ATOM 768 O O . VAL A 1 100 ? 12.327 -11.615 -11.496 1.00 83.56 100 VAL A O 1
ATOM 771 N N . ILE A 1 101 ? 10.304 -12.527 -11.487 1.00 85.06 101 ILE A N 1
ATOM 772 C CA . ILE A 1 101 ? 10.690 -13.658 -10.632 1.00 85.06 101 ILE A CA 1
ATOM 773 C C . ILE A 1 101 ? 11.789 -14.490 -11.305 1.00 85.06 101 ILE A C 1
ATOM 775 O O . ILE A 1 101 ? 12.776 -14.853 -10.661 1.00 85.06 101 ILE A O 1
ATOM 779 N N . SER A 1 102 ? 11.656 -14.738 -12.611 1.00 82.56 102 SER A N 1
ATOM 780 C CA . SER A 1 102 ? 12.660 -15.474 -13.386 1.00 82.56 102 SER A CA 1
ATOM 781 C C . SER A 1 102 ? 14.012 -14.747 -13.409 1.00 82.56 102 SER A C 1
ATOM 783 O O . SER A 1 102 ? 15.055 -15.387 -13.257 1.00 82.56 102 SER A O 1
ATOM 785 N N . SER A 1 103 ? 14.017 -13.415 -13.542 1.00 77.56 103 SER A N 1
ATOM 786 C CA . SER A 1 103 ? 15.254 -12.622 -13.532 1.00 77.56 103 SER A CA 1
ATOM 787 C C . SER A 1 103 ? 15.899 -12.551 -12.141 1.00 77.56 103 SER A C 1
ATOM 789 O O . SER A 1 103 ? 17.124 -12.606 -12.036 1.00 77.56 103 SER A O 1
ATOM 791 N N . MET A 1 104 ? 15.106 -12.519 -11.065 1.00 76.25 104 MET A N 1
ATOM 792 C CA . MET A 1 104 ? 15.609 -12.530 -9.685 1.00 76.25 104 MET A CA 1
ATOM 793 C C . MET A 1 104 ? 16.243 -13.873 -9.284 1.00 76.25 104 MET A C 1
ATOM 795 O O . MET A 1 104 ? 17.232 -13.898 -8.550 1.00 76.25 104 MET A O 1
ATOM 799 N N . GLN A 1 105 ? 15.707 -14.999 -9.764 1.00 73.19 105 GLN A N 1
ATOM 800 C CA . GLN A 1 105 ? 16.216 -16.338 -9.434 1.00 73.19 105 GLN A CA 1
ATOM 801 C C . GLN A 1 105 ? 17.489 -16.705 -10.213 1.00 73.19 105 GLN A C 1
ATOM 803 O O . GLN A 1 105 ? 18.367 -17.382 -9.671 1.00 73.19 105 GLN A O 1
ATOM 808 N N . GLY A 1 106 ? 17.636 -16.206 -11.446 1.00 58.84 106 GLY A N 1
ATOM 809 C CA . GLY A 1 106 ? 18.811 -16.450 -12.295 1.00 58.84 106 GLY A CA 1
ATOM 810 C C . GLY A 1 106 ? 20.138 -15.926 -11.726 1.00 58.84 106 GLY A C 1
ATOM 811 O O . GLY A 1 106 ? 21.202 -16.364 -12.154 1.00 58.84 106 GLY A O 1
ATOM 812 N N . GLY A 1 107 ? 20.095 -15.033 -10.731 1.00 52.53 107 GLY A N 1
ATOM 813 C CA . GLY A 1 107 ? 21.269 -14.461 -10.067 1.00 52.53 107 GLY A CA 1
ATOM 814 C C . GLY A 1 107 ? 21.812 -15.241 -8.860 1.00 52.53 107 GLY A C 1
ATOM 815 O O . GLY A 1 107 ? 22.812 -14.814 -8.286 1.00 52.53 107 GLY A O 1
ATOM 816 N N . LYS A 1 108 ? 21.186 -16.354 -8.438 1.00 47.12 108 LYS A N 1
ATOM 817 C CA . LYS A 1 108 ? 21.638 -17.164 -7.282 1.00 47.12 108 LYS A CA 1
ATOM 818 C C . LYS A 1 108 ? 22.584 -18.330 -7.633 1.00 47.12 108 LYS A C 1
ATOM 820 O O . LYS A 1 108 ? 22.876 -19.153 -6.769 1.00 47.12 108 LYS A O 1
ATOM 825 N N . GLY A 1 109 ? 23.101 -18.395 -8.862 1.00 40.62 109 GLY A N 1
ATOM 826 C CA . GLY A 1 109 ? 24.113 -19.371 -9.290 1.00 40.62 109 GLY A CA 1
ATOM 827 C C . GLY A 1 109 ? 25.499 -18.737 -9.438 1.00 40.62 109 GLY A C 1
ATOM 828 O O . GLY A 1 109 ? 25.640 -17.712 -10.096 1.00 40.62 109 GLY A O 1
ATOM 829 N N . GLY A 1 110 ? 26.515 -19.335 -8.812 1.00 37.06 110 GLY A N 1
ATOM 830 C CA . GLY A 1 110 ? 27.906 -18.873 -8.818 1.00 37.06 110 GLY A CA 1
ATOM 831 C C . GLY A 1 110 ? 28.571 -18.759 -10.200 1.00 37.06 110 GLY A C 1
ATOM 832 O O . GLY A 1 110 ? 28.060 -19.204 -11.223 1.00 37.06 110 GLY A O 1
ATOM 833 N N . ALA A 1 111 ? 29.743 -18.127 -10.183 1.00 45.16 111 ALA A N 1
ATOM 834 C CA . ALA A 1 111 ? 30.517 -17.645 -11.318 1.00 45.16 111 ALA A CA 1
ATOM 835 C C . ALA A 1 111 ? 30.881 -18.664 -12.427 1.00 45.16 111 ALA A C 1
ATOM 837 O O . ALA A 1 111 ? 31.146 -19.838 -12.187 1.00 45.16 111 ALA A O 1
ATOM 838 N N . SER A 1 112 ? 31.037 -18.082 -13.627 1.00 42.97 112 SER A N 1
ATOM 839 C CA . SER A 1 112 ? 31.844 -18.477 -14.797 1.00 42.97 112 SER A CA 1
ATOM 840 C C . SER A 1 112 ? 31.517 -19.769 -15.559 1.00 42.97 112 SER A C 1
ATOM 842 O O . SER A 1 112 ? 31.986 -20.844 -15.209 1.00 42.97 112 SER A O 1
ATOM 844 N N . VAL A 1 113 ? 30.914 -19.601 -16.745 1.00 42.56 113 VAL A N 1
ATOM 845 C CA . VAL A 1 113 ? 31.325 -20.303 -17.978 1.00 42.56 113 VAL A CA 1
ATOM 846 C C . VAL A 1 113 ? 31.189 -19.312 -19.148 1.00 42.56 113 VAL A C 1
ATOM 848 O O . VAL A 1 113 ? 30.094 -18.786 -19.347 1.00 42.56 113 VAL A O 1
ATOM 851 N N . PRO A 1 114 ? 32.237 -19.032 -19.946 1.00 51.69 114 PRO A N 1
ATOM 852 C CA . PRO A 1 114 ? 32.065 -18.293 -21.189 1.00 51.69 114 PRO A CA 1
ATOM 853 C C . PRO A 1 114 ? 31.436 -19.240 -22.216 1.00 51.69 114 PRO A C 1
ATOM 855 O O . PRO A 1 114 ? 32.047 -20.237 -22.604 1.00 51.69 114 PRO A O 1
ATOM 858 N N . LYS A 1 115 ? 30.201 -18.964 -22.647 1.00 37.28 115 LYS A N 1
ATOM 859 C CA . LYS A 1 115 ? 29.599 -19.663 -23.786 1.00 37.28 115 LYS A CA 1
ATOM 860 C C . LYS A 1 115 ? 29.372 -18.715 -24.952 1.00 37.28 115 LYS A C 1
ATOM 862 O O . LYS A 1 115 ? 28.909 -17.591 -24.807 1.00 37.28 115 LYS A O 1
ATOM 867 N N . THR A 1 116 ? 29.813 -19.253 -26.077 1.00 42.59 116 THR A N 1
ATOM 868 C CA . THR A 1 116 ? 29.985 -18.702 -27.410 1.00 42.59 116 THR A CA 1
ATOM 869 C C . THR A 1 116 ? 28.774 -17.954 -27.966 1.00 42.59 116 THR A C 1
ATOM 871 O O . THR A 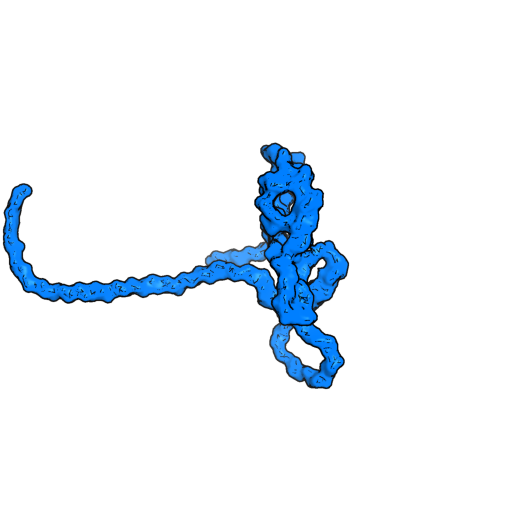1 116 ? 27.629 -18.192 -27.586 1.00 42.59 116 THR A O 1
ATOM 874 N N . THR A 1 117 ? 29.075 -17.076 -28.917 1.00 49.69 117 THR A N 1
ATOM 875 C CA . THR A 1 117 ? 28.181 -16.284 -29.758 1.00 49.69 117 THR A CA 1
ATOM 876 C C . THR A 1 117 ? 26.972 -17.080 -30.252 1.00 49.69 117 THR A C 1
ATOM 878 O O . THR A 1 117 ? 27.063 -17.852 -31.203 1.00 49.69 117 THR A O 1
ATOM 881 N N . GLN A 1 118 ? 25.805 -16.818 -29.670 1.00 43.50 118 GLN A N 1
ATOM 882 C CA . GLN A 1 118 ? 24.522 -17.102 -30.300 1.00 43.50 118 GLN A CA 1
ATOM 883 C C . GLN A 1 118 ? 23.623 -15.887 -30.056 1.00 43.50 118 GLN A C 1
ATOM 885 O O . GLN A 1 118 ? 23.480 -15.438 -28.921 1.00 43.50 118 GLN A O 1
ATOM 890 N N . LYS A 1 119 ? 23.076 -15.307 -31.134 1.00 43.75 119 LYS A N 1
ATOM 891 C CA . LYS A 1 119 ? 22.086 -14.217 -31.089 1.00 43.75 119 LYS A CA 1
ATOM 892 C C . LYS A 1 119 ? 20.812 -14.724 -30.396 1.00 43.75 119 LYS A C 1
ATOM 894 O O . LYS A 1 119 ? 19.876 -15.152 -31.060 1.00 43.75 119 LYS A O 1
ATOM 899 N N . GLY A 1 120 ? 20.813 -14.723 -29.069 1.00 43.06 120 GLY A N 1
ATOM 900 C CA . GLY A 1 120 ? 19.631 -14.878 -28.225 1.00 43.06 120 GLY A CA 1
ATOM 901 C C . GLY A 1 120 ? 19.100 -13.514 -27.768 1.00 43.06 120 GLY A C 1
ATOM 902 O O . GLY A 1 120 ? 19.800 -12.508 -27.929 1.00 43.06 120 GLY A O 1
ATOM 903 N N . PRO A 1 121 ? 17.869 -13.457 -27.223 1.00 43.94 121 PRO A N 1
ATOM 904 C CA . PRO A 1 121 ? 17.317 -12.232 -26.652 1.00 43.94 121 PRO A CA 1
ATOM 905 C C . PRO A 1 121 ? 18.272 -11.668 -25.592 1.00 43.94 121 PRO A C 1
ATOM 907 O O . PRO A 1 121 ? 18.957 -12.418 -24.891 1.00 43.94 121 PRO A O 1
ATOM 910 N N . ARG A 1 122 ? 18.374 -10.335 -25.552 1.00 43.94 122 ARG A N 1
ATOM 911 C CA . ARG A 1 122 ? 19.377 -9.613 -24.760 1.00 43.94 122 ARG A CA 1
ATOM 912 C C . ARG A 1 122 ? 19.302 -10.006 -23.275 1.00 43.94 122 ARG A C 1
ATOM 914 O O . ARG A 1 122 ? 18.202 -10.232 -22.772 1.00 43.94 122 ARG A O 1
ATOM 921 N N . PRO A 1 123 ? 20.441 -10.073 -22.558 1.00 48.06 123 PRO A N 1
ATOM 922 C CA . PRO A 1 123 ? 20.437 -10.373 -21.133 1.00 48.06 123 PRO A CA 1
ATOM 923 C C . PRO A 1 123 ? 19.683 -9.273 -20.384 1.00 48.06 123 PRO A C 1
ATOM 925 O O . PRO A 1 123 ? 20.126 -8.123 -20.356 1.00 48.06 123 PRO A O 1
ATOM 928 N N . VAL A 1 124 ? 18.549 -9.629 -19.783 1.00 52.16 124 VAL A N 1
ATOM 929 C CA . VAL A 1 124 ? 17.845 -8.768 -18.829 1.00 52.16 124 VAL A CA 1
ATOM 930 C C . VAL A 1 124 ? 18.828 -8.460 -17.702 1.00 52.16 124 VAL A C 1
ATOM 932 O O . VAL A 1 124 ? 19.461 -9.370 -17.158 1.00 52.16 124 VAL A O 1
ATOM 935 N N . ARG A 1 125 ? 19.020 -7.174 -17.385 1.00 58.53 125 ARG A N 1
ATOM 936 C CA . ARG A 1 125 ? 19.877 -6.778 -16.264 1.00 58.53 125 ARG A CA 1
ATOM 937 C C . ARG A 1 125 ? 19.338 -7.432 -14.996 1.00 58.53 125 ARG A C 1
ATOM 939 O O . ARG A 1 125 ? 18.171 -7.288 -14.656 1.00 58.53 125 ARG A O 1
ATOM 946 N N . SER A 1 126 ? 20.202 -8.180 -14.325 1.00 62.75 126 SER A N 1
ATOM 947 C CA . SER A 1 126 ? 19.843 -8.890 -13.105 1.00 62.75 126 SER A CA 1
ATOM 948 C C . SER A 1 126 ? 19.611 -7.889 -11.972 1.00 62.75 126 SER A C 1
ATOM 950 O O . SER A 1 126 ? 20.406 -6.963 -11.787 1.00 62.75 126 SER A O 1
ATOM 952 N N . CYS A 1 127 ? 18.534 -8.085 -11.210 1.00 65.19 127 CYS A N 1
ATOM 953 C CA . CYS A 1 127 ? 18.021 -7.184 -10.172 1.00 65.19 127 CYS A CA 1
ATOM 954 C C . CYS A 1 127 ? 18.896 -7.094 -8.903 1.00 65.19 127 CYS A C 1
ATOM 956 O O . CYS A 1 127 ? 18.407 -6.908 -7.791 1.00 65.19 127 CYS A O 1
ATOM 958 N N . HIS A 1 128 ? 20.218 -7.195 -9.045 1.00 60.41 128 HIS A N 1
ATOM 959 C CA . HIS A 1 128 ? 21.197 -7.270 -7.960 1.00 60.41 128 HIS A CA 1
ATOM 960 C C . HIS A 1 128 ? 21.291 -6.011 -7.075 1.00 60.41 128 HIS A C 1
ATOM 962 O O . HIS A 1 128 ? 22.103 -5.989 -6.151 1.00 60.41 128 HIS A O 1
ATOM 968 N N . ARG A 1 129 ? 20.499 -4.961 -7.330 1.00 57.69 129 ARG A N 1
ATOM 969 C CA . ARG A 1 129 ? 20.616 -3.657 -6.660 1.00 57.69 129 ARG A CA 1
ATOM 970 C C . ARG A 1 129 ? 19.324 -3.143 -6.020 1.00 57.69 129 ARG A C 1
ATOM 972 O O . ARG A 1 129 ? 19.138 -1.941 -5.918 1.00 57.69 129 ARG A O 1
ATOM 979 N N . LEU A 1 130 ? 18.454 -4.041 -5.572 1.00 57.31 130 LEU A N 1
ATOM 980 C CA . LEU A 1 130 ? 17.209 -3.665 -4.891 1.00 57.31 130 LEU A CA 1
ATOM 981 C C . LEU A 1 130 ? 17.359 -3.376 -3.396 1.00 57.31 130 LEU A C 1
ATOM 983 O O . LEU A 1 130 ? 16.381 -3.017 -2.748 1.00 57.31 130 LEU A O 1
ATOM 987 N N . LEU A 1 131 ? 18.557 -3.528 -2.820 1.00 47.62 131 LEU A N 1
ATOM 988 C CA . LEU A 1 131 ? 18.744 -3.115 -1.434 1.00 47.62 131 LEU A CA 1
ATOM 989 C C . LEU A 1 131 ? 18.730 -1.582 -1.359 1.00 47.62 131 LEU A C 1
ATOM 991 O O . LEU A 1 131 ? 19.562 -0.952 -2.026 1.00 47.62 131 LEU A O 1
ATOM 995 N N . PRO A 1 132 ? 17.887 -0.976 -0.500 1.00 47.28 132 PRO A N 1
ATOM 996 C CA . PRO A 1 132 ? 18.078 0.417 -0.138 1.00 47.28 132 PRO A CA 1
ATOM 997 C C . PRO A 1 132 ? 19.510 0.584 0.387 1.00 47.28 132 PRO A C 1
ATOM 999 O O . PRO A 1 132 ? 20.051 -0.347 1.003 1.00 47.28 132 PRO A O 1
ATOM 1002 N N . PRO A 1 133 ? 20.168 1.734 0.155 1.00 42.06 133 PRO A N 1
ATOM 1003 C CA . PRO A 1 133 ? 21.438 2.011 0.793 1.00 42.06 133 PRO A CA 1
ATOM 1004 C C . PRO A 1 133 ? 21.189 1.989 2.299 1.00 42.06 133 PRO A C 1
ATOM 1006 O O . PRO A 1 133 ? 20.733 2.973 2.876 1.00 42.06 133 PRO A O 1
ATOM 1009 N N . GLN A 1 134 ? 21.491 0.862 2.954 1.00 41.59 134 GLN A N 1
ATOM 1010 C CA . GLN A 1 134 ? 21.721 0.878 4.385 1.00 41.59 134 GLN A CA 1
ATOM 1011 C C . GLN A 1 134 ? 22.717 1.997 4.594 1.00 41.59 134 GLN A C 1
ATOM 1013 O O . GLN A 1 134 ? 23.776 1.989 3.955 1.00 41.59 134 GLN A O 1
ATOM 1018 N N . ALA A 1 135 ? 22.321 2.988 5.396 1.00 41.12 135 ALA A N 1
ATOM 1019 C CA . ALA A 1 135 ? 23.172 4.086 5.787 1.00 41.12 135 ALA A CA 1
ATOM 1020 C C . ALA A 1 135 ? 24.528 3.473 6.115 1.00 41.12 135 ALA A C 1
ATOM 1022 O O . ALA A 1 135 ? 24.680 2.783 7.126 1.00 41.12 135 ALA A O 1
ATOM 1023 N N . ARG A 1 136 ? 25.501 3.640 5.208 1.00 35.69 136 ARG A N 1
ATOM 1024 C CA . ARG A 1 136 ? 26.878 3.293 5.504 1.00 35.69 136 ARG A CA 1
ATOM 1025 C C . ARG A 1 136 ? 27.147 4.127 6.738 1.00 35.69 136 ARG A C 1
ATOM 1027 O O . ARG A 1 136 ? 27.265 5.347 6.627 1.00 35.69 136 ARG A O 1
ATOM 1034 N N . LYS A 1 137 ? 27.207 3.485 7.908 1.00 42.97 137 LYS A N 1
ATOM 1035 C CA . LYS A 1 137 ? 27.932 4.007 9.056 1.00 42.97 137 LYS A CA 1
ATOM 1036 C C . LYS A 1 137 ? 29.347 4.173 8.533 1.00 42.97 137 LYS A C 1
ATOM 1038 O O . LYS A 1 137 ? 30.168 3.263 8.580 1.00 42.97 137 LYS A O 1
ATOM 1043 N N . GLY A 1 138 ? 29.585 5.321 7.910 1.00 37.34 138 GLY A N 1
ATOM 1044 C CA . GLY A 1 138 ? 30.897 5.813 7.602 1.00 37.34 138 GLY A CA 1
ATOM 1045 C C . GLY A 1 138 ? 31.523 6.038 8.955 1.00 37.34 138 GLY A C 1
ATOM 1046 O O . GLY A 1 138 ? 31.397 7.119 9.519 1.00 37.34 138 GLY A O 1
ATOM 1047 N N . GLY A 1 139 ? 32.168 4.996 9.477 1.00 47.88 139 GLY A N 1
ATOM 1048 C CA . GLY A 1 139 ? 33.247 5.124 10.434 1.00 47.88 139 GLY A CA 1
ATOM 1049 C C . GLY A 1 139 ? 34.355 5.912 9.753 1.00 47.88 139 GLY A C 1
ATOM 1050 O O . GLY A 1 139 ? 35.363 5.364 9.325 1.00 47.88 139 GLY A O 1
ATOM 1051 N N . LYS A 1 140 ? 34.131 7.213 9.576 1.00 44.59 140 LYS A N 1
ATOM 1052 C CA . LYS A 1 140 ? 35.204 8.168 9.407 1.00 44.59 140 LYS A CA 1
ATOM 1053 C C . LYS A 1 140 ? 35.643 8.446 10.826 1.00 44.59 140 LYS A C 1
ATOM 1055 O O . LYS A 1 140 ? 34.984 9.184 11.552 1.00 44.59 140 LYS A O 1
ATOM 1060 N N . ASN A 1 141 ? 36.710 7.760 11.218 1.00 46.69 141 ASN A N 1
ATOM 1061 C CA . ASN A 1 141 ? 37.510 8.125 12.371 1.00 46.69 141 ASN A CA 1
ATOM 1062 C C . ASN A 1 141 ? 37.629 9.649 12.364 1.00 46.69 141 ASN A C 1
ATOM 1064 O O . ASN A 1 141 ? 38.138 10.222 11.397 1.00 46.69 141 ASN A O 1
ATOM 1068 N N . ALA A 1 142 ? 37.092 10.296 13.397 1.00 46.16 142 ALA A N 1
ATOM 1069 C CA . ALA A 1 142 ? 37.361 11.693 13.652 1.00 46.16 142 ALA A CA 1
ATOM 1070 C C . ALA A 1 142 ? 38.874 11.800 13.856 1.00 46.16 142 ALA A C 1
ATOM 1072 O O . ALA A 1 142 ? 39.399 11.504 14.929 1.00 46.16 142 ALA A O 1
ATOM 1073 N N . ALA A 1 143 ? 39.592 12.146 12.790 1.00 46.75 143 ALA A N 1
ATOM 1074 C CA . ALA A 1 143 ? 40.956 12.606 12.896 1.00 46.75 143 ALA A CA 1
ATOM 1075 C C . ALA A 1 143 ? 40.878 13.937 13.645 1.00 46.75 143 ALA A C 1
ATOM 1077 O O . ALA A 1 143 ? 40.613 14.987 13.064 1.00 46.75 143 ALA A O 1
ATOM 1078 N N . VAL A 1 144 ? 41.027 13.861 14.968 1.00 47.97 144 VAL A N 1
ATOM 1079 C CA . VAL A 1 144 ? 41.318 15.007 15.821 1.00 47.97 144 VAL A CA 1
ATOM 1080 C C . VAL A 1 144 ? 42.544 15.682 15.221 1.00 47.97 144 VAL A C 1
ATOM 1082 O O . VAL A 1 144 ? 43.657 15.160 15.293 1.00 47.97 144 VAL A O 1
ATOM 1085 N N . SER A 1 145 ? 42.329 16.835 14.592 1.00 45.81 145 SER A N 1
ATOM 1086 C CA . SER A 1 145 ? 43.399 17.739 14.201 1.00 45.81 145 SER A CA 1
ATOM 1087 C C . SER A 1 145 ? 44.038 18.272 15.482 1.00 45.81 145 SER A C 1
ATOM 1089 O O . SER A 1 145 ? 43.587 19.263 16.054 1.00 45.81 145 SER A O 1
ATOM 1091 N N . LYS A 1 146 ? 45.073 17.577 15.963 1.00 46.22 146 LYS A N 1
ATOM 1092 C CA . LYS A 1 146 ? 45.942 18.046 17.041 1.00 46.22 146 LYS A CA 1
ATOM 1093 C C . LYS A 1 146 ? 46.692 19.275 16.531 1.00 46.22 146 LYS A C 1
ATOM 1095 O O . LYS A 1 146 ? 47.660 19.146 15.788 1.00 46.22 146 LYS A O 1
ATOM 1100 N N . ARG A 1 147 ? 46.243 20.471 16.915 1.00 48.34 147 ARG A N 1
ATOM 1101 C CA . ARG A 1 147 ? 47.072 21.673 16.812 1.00 48.34 147 ARG A CA 1
ATOM 1102 C C . ARG A 1 147 ? 47.983 21.683 18.034 1.00 48.34 147 ARG A C 1
ATOM 1104 O O . ARG A 1 147 ? 47.527 21.918 19.149 1.00 48.34 147 ARG A O 1
ATOM 1111 N N . SER A 1 148 ? 49.246 21.343 17.820 1.00 42.41 148 SER A N 1
ATOM 1112 C CA . SER A 1 148 ? 50.305 21.484 18.813 1.00 42.41 148 SER A CA 1
ATOM 1113 C C . SER A 1 148 ? 50.456 22.968 19.147 1.00 42.41 148 SER A C 1
ATOM 1115 O O . SER A 1 148 ? 50.848 23.755 18.289 1.00 42.41 148 SER A O 1
ATOM 1117 N N . VAL A 1 149 ? 50.100 23.358 20.369 1.00 44.94 149 VAL A N 1
ATOM 1118 C CA . VAL A 1 149 ? 50.488 24.655 20.930 1.00 44.94 149 VAL A CA 1
ATOM 1119 C C . VAL A 1 149 ? 51.896 24.471 21.480 1.00 44.94 149 VAL A C 1
ATOM 1121 O O . VAL A 1 149 ? 52.105 23.680 22.400 1.00 44.94 149 VAL A O 1
ATOM 1124 N N . ALA A 1 150 ? 52.859 25.143 20.851 1.00 44.41 150 ALA A N 1
ATOM 1125 C CA . ALA A 1 150 ? 54.202 25.290 21.383 1.00 44.41 150 ALA A CA 1
ATOM 1126 C C . ALA A 1 150 ? 54.113 26.064 22.703 1.00 44.41 150 ALA A C 1
ATOM 1128 O O . ALA A 1 150 ? 53.443 27.094 22.788 1.00 44.41 150 ALA A O 1
ATOM 1129 N N . LYS A 1 151 ? 54.729 25.498 23.734 1.00 38.28 151 LYS A N 1
ATOM 1130 C CA . LYS A 1 151 ? 54.844 26.069 25.066 1.00 38.28 151 LYS A CA 1
ATOM 1131 C C . LYS A 1 151 ? 56.220 26.722 25.114 1.00 38.28 151 LYS A C 1
ATOM 1133 O O . LYS A 1 151 ? 57.204 26.006 24.971 1.00 38.28 151 LYS A O 1
ATOM 1138 N N . ASP A 1 152 ? 56.251 28.037 25.262 1.00 47.66 152 ASP A N 1
ATOM 1139 C CA . ASP A 1 152 ? 57.450 28.768 25.658 1.00 47.66 152 ASP A CA 1
ATOM 1140 C C . ASP A 1 152 ? 57.129 29.502 26.958 1.00 47.66 152 ASP A C 1
ATOM 1142 O O . ASP A 1 152 ? 56.054 30.090 27.121 1.00 47.66 152 ASP A O 1
ATOM 1146 N N . ASP A 1 153 ? 58.039 29.327 27.905 1.00 48.94 153 ASP A N 1
ATOM 1147 C CA . ASP A 1 153 ? 57.947 29.709 29.302 1.00 48.94 153 ASP A CA 1
ATOM 1148 C C . ASP A 1 153 ? 58.116 31.221 29.492 1.00 48.94 153 ASP A C 1
ATOM 1150 O O . ASP A 1 153 ? 58.959 31.850 28.856 1.00 48.94 153 ASP A O 1
ATOM 1154 N N . ALA A 1 154 ? 57.360 31.802 30.426 1.00 55.09 154 ALA A N 1
ATOM 1155 C CA . ALA A 1 154 ? 57.746 33.045 31.085 1.00 55.09 154 ALA A CA 1
ATOM 1156 C C . ALA A 1 154 ? 57.045 33.172 32.445 1.00 55.09 154 ALA A C 1
ATOM 1158 O O . ALA A 1 154 ? 55.842 32.951 32.582 1.00 55.09 154 ALA A O 1
ATOM 1159 N N . GLU A 1 155 ? 57.860 33.494 33.440 1.00 49.94 155 GLU A N 1
ATOM 1160 C CA . GLU A 1 155 ? 57.599 33.590 34.872 1.00 49.94 155 GLU A CA 1
ATOM 1161 C C . GLU A 1 155 ? 56.517 34.615 35.254 1.00 49.94 155 GLU A C 1
ATOM 1163 O O . GLU A 1 155 ? 56.340 35.638 34.595 1.00 49.94 155 GLU A O 1
ATOM 1168 N N . GLY A 1 156 ? 55.836 34.391 36.384 1.00 45.22 156 GLY A N 1
ATOM 1169 C CA . GLY A 1 156 ? 54.873 35.361 36.914 1.00 45.22 156 GLY A CA 1
ATOM 1170 C C . GLY A 1 156 ? 54.236 34.953 38.238 1.00 45.22 156 GLY A C 1
ATOM 1171 O O . GLY A 1 156 ? 53.202 34.302 38.265 1.00 45.22 156 GLY A O 1
ATOM 1172 N N . SER A 1 157 ? 54.888 35.340 39.327 1.00 61.59 157 SER A N 1
ATOM 1173 C CA . SER A 1 157 ? 54.592 35.068 40.737 1.00 61.59 157 SER A CA 1
ATOM 1174 C C . SER A 1 157 ? 53.256 35.641 41.268 1.00 61.59 157 SER A C 1
ATOM 1176 O O . SER A 1 157 ? 52.936 36.790 40.984 1.00 61.59 157 SER A O 1
ATOM 1178 N N . GLY A 1 158 ? 52.576 34.905 42.165 1.00 43.97 158 GLY A N 1
ATOM 1179 C CA . GLY A 1 158 ? 52.122 35.472 43.453 1.00 43.97 158 GLY A CA 1
ATOM 1180 C C . GLY A 1 158 ? 50.640 35.846 43.702 1.00 43.97 158 GLY A C 1
ATOM 1181 O O . GLY A 1 158 ? 50.200 36.917 43.320 1.00 43.97 158 GLY A O 1
ATOM 1182 N N . SER A 1 159 ? 49.975 35.001 44.509 1.00 56.66 159 SER A N 1
ATOM 1183 C CA . SER A 1 159 ? 49.177 35.258 45.747 1.00 56.66 159 SER A CA 1
ATOM 1184 C C . SER A 1 159 ? 48.015 36.279 45.857 1.00 56.66 159 SER A C 1
ATOM 1186 O O . SER A 1 159 ? 48.210 37.472 45.672 1.00 56.66 159 SER A O 1
ATOM 1188 N N . GLY A 1 160 ? 46.910 35.794 46.463 1.00 45.84 160 GLY A N 1
ATOM 1189 C CA . GLY A 1 160 ? 45.976 36.518 47.365 1.00 45.84 160 GLY A CA 1
ATOM 1190 C C . GLY A 1 160 ? 44.835 37.264 46.659 1.00 45.84 160 GLY A C 1
ATOM 1191 O O . GLY A 1 160 ? 45.085 37.944 45.676 1.00 45.84 160 GLY A O 1
ATOM 1192 N N . PHE A 1 161 ? 43.562 37.203 47.061 1.00 40.94 161 PHE A N 1
ATOM 1193 C CA . PHE A 1 161 ? 42.916 36.986 48.364 1.00 40.94 161 PHE A CA 1
ATOM 1194 C C . PHE A 1 161 ? 41.565 36.276 48.185 1.00 40.94 161 PHE A C 1
ATOM 1196 O O . PHE A 1 161 ? 40.998 36.377 47.073 1.00 40.94 161 PHE A O 1
#

Sequence (161 aa):
MLWALVHPPDTIQATPLCRSFCTNWFEACKNDMTCARNWTTDWAGVNCTGPCVPFHQMYKDESDLCNHMMGDAFMTVDDQEDVGDGGPCCLTLSVSDRAVISSMQGGKGGASVPKTTQKGPRPVRSCHRLLPPQARKGGKNAAVSKRSVAKDDAEGSGSGF